Protein AF-A0A3N1T5F9-F1 (afdb_monomer)

Secondary structure (DSSP, 8-state):
-HHHHHHTT-------TT-GGGSTTGGGHHHHHHHHTTT---SSHHHHHHHHHHHHHHHHHTTT-HHHHHHHHHHH--

Radius of gyration: 17.07 Å; Cα contacts (8 Å, |Δi|>4): 21; chains: 1; bounding box: 46×34×36 Å

pLDDT: mean 92.05, std 6.1, range [54.22, 98.0]

Foldseek 3Di:
DVVVCVVVVHDDDDDDPPPCVVPPCPVVVVVLCVQQPPPDDDPDPVSSVVSSVVVVVVCVVCVPPPVVVVVVVVVVVD

Nearest PDB structures (foldseek):
  1w0a-assembly1_A  TM=4.234E-01  e=9.575E+00  Homo sapiens
  8vt9-assembly1_A  TM=2.258E-01  e=7.305E+00  Spirochaeta thermophila

Solvent-accessible surface area (backbone atoms only — not comparable to full-atom values): 4952 Å² total; per-residue (Å²): 108,69,70,59,26,65,76,64,79,49,82,88,84,86,72,66,87,95,42,60,85,76,40,83,66,53,84,50,48,62,60,48,42,56,78,47,49,58,97,58,87,62,95,42,73,68,54,41,50,48,39,46,51,52,50,52,54,52,51,64,75,49,72,77,41,65,67,61,49,51,54,51,55,58,65,73,77,110

Mean predicted aligned error: 5.27 Å

Sequence (78 aa):
MGTWAAAHNVEIAYAPTNSSWLNRIEARFTALRHFTLDGTDHATHKEQGSMICRYIIRRNRHASDSRLRQVVARASVA

Structure (mmCIF, N/CA/C/O backbone):
data_AF-A0A3N1T5F9-F1
#
_entry.id   AF-A0A3N1T5F9-F1
#
loop_
_atom_site.group_PDB
_atom_site.id
_atom_site.type_symbol
_atom_site.la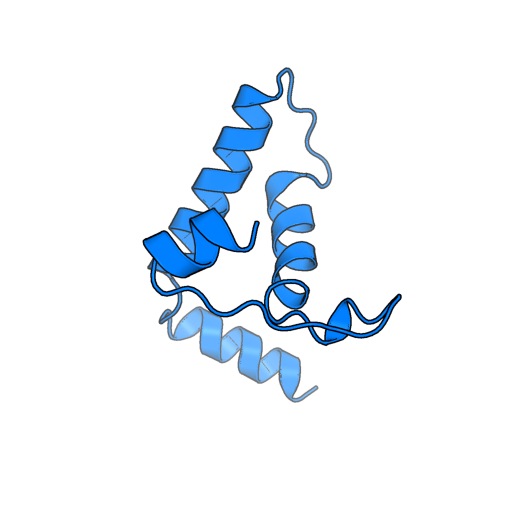bel_atom_id
_atom_site.label_alt_id
_atom_site.label_comp_id
_atom_site.label_asym_id
_atom_site.label_entity_id
_atom_site.label_seq_id
_atom_site.pdbx_PDB_ins_code
_atom_site.Cartn_x
_atom_site.Cartn_y
_atom_site.Cartn_z
_atom_site.occupancy
_atom_site.B_iso_or_equiv
_atom_site.auth_seq_id
_atom_site.auth_comp_id
_atom_site.auth_asym_id
_atom_site.auth_atom_id
_atom_site.pdbx_PDB_model_num
ATOM 1 N N . MET A 1 1 ? 17.888 7.449 -12.804 1.00 75.25 1 MET A N 1
ATOM 2 C CA . MET A 1 1 ? 17.150 6.171 -12.668 1.00 75.25 1 MET A CA 1
ATOM 3 C C . MET A 1 1 ? 17.888 5.005 -13.314 1.00 75.25 1 MET A C 1
ATOM 5 O O . MET A 1 1 ? 18.171 4.063 -12.593 1.00 75.25 1 MET A O 1
ATOM 9 N N . GLY A 1 2 ? 18.285 5.077 -14.594 1.00 87.56 2 GLY A N 1
ATOM 10 C CA . GLY A 1 2 ? 19.003 3.979 -15.272 1.00 87.56 2 GLY A CA 1
ATOM 11 C C . GLY A 1 2 ? 20.290 3.508 -14.574 1.00 87.56 2 GLY A C 1
ATOM 12 O O . GLY A 1 2 ? 20.463 2.315 -14.372 1.00 87.56 2 GLY A O 1
ATOM 13 N N . THR A 1 3 ? 21.143 4.428 -14.110 1.00 94.31 3 THR A N 1
ATOM 14 C CA . THR A 1 3 ? 22.384 4.077 -13.387 1.00 94.31 3 THR A CA 1
ATOM 15 C C . THR A 1 3 ? 22.121 3.319 -12.085 1.00 94.31 3 THR A C 1
ATOM 17 O O . THR A 1 3 ? 22.785 2.331 -11.799 1.00 94.31 3 THR A O 1
ATOM 20 N N . TRP A 1 4 ? 21.128 3.757 -11.305 1.00 95.81 4 TRP A N 1
ATOM 21 C CA . TRP A 1 4 ? 20.726 3.075 -10.073 1.00 95.81 4 TRP A CA 1
ATOM 22 C C . TRP A 1 4 ? 20.135 1.695 -10.384 1.00 95.81 4 TRP A C 1
ATOM 24 O O . TRP A 1 4 ? 20.528 0.706 -9.779 1.00 95.81 4 TRP A O 1
ATOM 34 N N . ALA A 1 5 ? 19.252 1.607 -11.381 1.00 95.62 5 ALA A N 1
ATOM 35 C CA . ALA A 1 5 ? 18.632 0.349 -11.783 1.00 95.62 5 ALA A CA 1
ATOM 36 C C . ALA A 1 5 ? 19.680 -0.690 -12.229 1.00 95.62 5 ALA A C 1
ATOM 38 O O . ALA A 1 5 ? 19.646 -1.831 -11.771 1.00 95.62 5 ALA A O 1
ATOM 39 N N . ALA A 1 6 ? 20.675 -0.264 -13.017 1.00 94.69 6 ALA A N 1
ATOM 40 C CA . ALA A 1 6 ? 21.806 -1.100 -13.417 1.00 94.69 6 ALA A CA 1
ATOM 41 C C . ALA A 1 6 ? 22.653 -1.558 -12.216 1.00 94.69 6 ALA A C 1
ATOM 43 O O . ALA A 1 6 ? 23.010 -2.729 -12.130 1.00 94.69 6 ALA A O 1
ATOM 44 N N . ALA A 1 7 ? 22.926 -0.664 -11.259 1.00 97.62 7 ALA A N 1
ATOM 45 C CA . ALA A 1 7 ? 23.685 -0.997 -10.051 1.00 97.62 7 ALA A CA 1
ATOM 46 C C . ALA A 1 7 ? 22.957 -1.988 -9.119 1.00 97.62 7 ALA A C 1
ATOM 48 O O . ALA A 1 7 ? 23.607 -2.687 -8.345 1.00 97.62 7 ALA A O 1
ATOM 49 N N . HIS A 1 8 ? 21.623 -2.059 -9.189 1.00 96.06 8 HIS A N 1
ATOM 50 C CA . HIS A 1 8 ? 20.791 -2.879 -8.302 1.00 96.06 8 HIS A CA 1
ATOM 51 C C . HIS A 1 8 ? 20.117 -4.077 -8.988 1.00 96.06 8 HIS A C 1
ATOM 53 O O . HIS A 1 8 ? 19.281 -4.727 -8.364 1.00 96.06 8 HIS A O 1
ATOM 59 N N . ASN A 1 9 ? 20.479 -4.393 -10.238 1.00 96.44 9 ASN A N 1
ATOM 60 C CA . ASN A 1 9 ? 19.862 -5.469 -11.025 1.00 96.44 9 ASN A CA 1
ATOM 61 C C . ASN A 1 9 ? 18.325 -5.339 -11.107 1.00 96.44 9 ASN A C 1
ATOM 63 O O . ASN A 1 9 ? 17.581 -6.300 -10.903 1.00 96.44 9 ASN A O 1
ATOM 67 N N . VAL A 1 10 ? 17.849 -4.117 -11.353 1.00 96.25 10 VAL A N 1
ATOM 68 C CA . VAL A 1 10 ? 16.426 -3.792 -11.496 1.00 96.25 10 VAL A CA 1
ATOM 69 C C . VAL A 1 10 ? 16.131 -3.438 -12.949 1.00 96.25 10 VAL A C 1
ATOM 71 O O . VAL A 1 10 ? 16.812 -2.605 -13.543 1.00 96.25 10 VAL A O 1
ATOM 74 N N . GLU A 1 11 ? 15.069 -4.015 -13.503 1.00 94.94 11 GLU A N 1
ATOM 75 C CA . GLU A 1 11 ? 14.514 -3.626 -14.799 1.00 94.94 11 GLU A CA 1
ATOM 76 C C . GLU A 1 11 ? 13.329 -2.669 -14.606 1.00 94.94 11 GLU A C 1
ATOM 78 O O . GLU A 1 11 ? 12.476 -2.874 -13.739 1.00 94.94 11 GLU A O 1
ATOM 83 N N . ILE A 1 12 ? 13.268 -1.606 -15.413 1.00 91.81 12 ILE A N 1
ATOM 84 C CA . ILE A 1 12 ? 12.157 -0.650 -15.386 1.00 91.81 12 ILE A CA 1
ATOM 85 C C . ILE A 1 12 ? 11.069 -1.136 -16.345 1.00 91.81 12 ILE A C 1
ATOM 87 O O . ILE A 1 12 ? 11.242 -1.090 -17.560 1.00 91.81 12 ILE A O 1
ATOM 91 N N . ALA A 1 13 ? 9.927 -1.544 -15.794 1.00 91.12 13 ALA A N 1
ATOM 92 C CA . ALA A 1 13 ? 8.733 -1.858 -16.570 1.00 91.12 13 ALA A CA 1
ATOM 93 C C . ALA A 1 13 ? 7.908 -0.58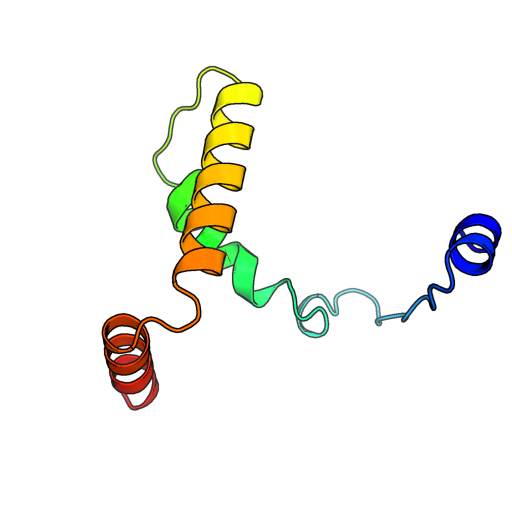7 -16.823 1.00 91.12 13 ALA A C 1
ATOM 95 O O . ALA A 1 13 ? 7.433 0.056 -15.884 1.00 91.12 13 ALA A O 1
ATOM 96 N N . TYR A 1 14 ? 7.725 -0.229 -18.094 1.00 90.56 14 TYR A N 1
ATOM 97 C CA . TYR A 1 14 ? 6.924 0.927 -18.493 1.00 90.56 14 TYR A CA 1
ATOM 98 C C . TYR A 1 14 ? 5.445 0.548 -18.619 1.00 90.56 14 TYR A C 1
ATOM 100 O O . TYR A 1 14 ? 5.105 -0.472 -19.215 1.00 90.56 14 TYR A O 1
ATOM 108 N N . ALA A 1 15 ? 4.564 1.395 -18.086 1.00 90.31 15 ALA A N 1
ATOM 109 C CA . ALA A 1 15 ? 3.118 1.296 -18.260 1.00 90.31 15 ALA A CA 1
ATOM 110 C C . ALA A 1 15 ? 2.609 2.499 -19.078 1.00 90.31 15 ALA A C 1
ATOM 112 O O . ALA A 1 15 ? 3.178 3.589 -18.954 1.00 90.31 15 ALA A O 1
ATOM 113 N N . PRO A 1 16 ? 1.551 2.344 -19.896 1.00 95.00 16 PRO A N 1
ATOM 114 C CA . PRO A 1 16 ? 0.937 3.470 -20.591 1.00 95.00 16 PRO A CA 1
ATOM 115 C C . PRO A 1 16 ? 0.395 4.523 -19.613 1.00 95.00 16 PRO A C 1
ATOM 117 O O . PRO A 1 16 ? 0.031 4.223 -18.471 1.00 95.00 16 PRO A O 1
ATOM 120 N N . THR A 1 17 ? 0.293 5.769 -20.075 1.00 94.25 17 THR A N 1
ATOM 121 C CA . THR A 1 17 ? -0.294 6.869 -19.298 1.00 94.25 17 THR A CA 1
ATOM 122 C C . THR A 1 17 ? -1.716 6.520 -18.848 1.00 94.25 17 THR A C 1
ATOM 124 O O . THR A 1 17 ? -2.466 5.878 -19.581 1.00 94.25 17 THR A O 1
ATOM 127 N N . ASN A 1 18 ? -2.089 6.932 -17.631 1.00 91.88 18 ASN A N 1
ATOM 128 C CA . ASN A 1 18 ? -3.399 6.661 -17.017 1.00 91.88 18 ASN A CA 1
ATOM 129 C C . ASN A 1 18 ? -3.752 5.165 -16.871 1.00 91.88 18 ASN A C 1
ATOM 131 O O . ASN A 1 18 ? -4.922 4.814 -16.760 1.00 91.88 18 ASN A O 1
ATOM 135 N N . SER A 1 19 ? -2.756 4.274 -16.842 1.00 93.69 19 SER A N 1
ATOM 136 C CA . SER A 1 19 ? -2.961 2.826 -16.677 1.00 93.69 19 SER A CA 1
ATOM 137 C C . SER A 1 19 ? -2.563 2.340 -15.284 1.00 93.69 19 SER A C 1
ATOM 139 O O . SER A 1 19 ? -1.806 1.379 -15.144 1.00 93.69 19 SER A O 1
ATOM 141 N N . SER A 1 20 ? -3.0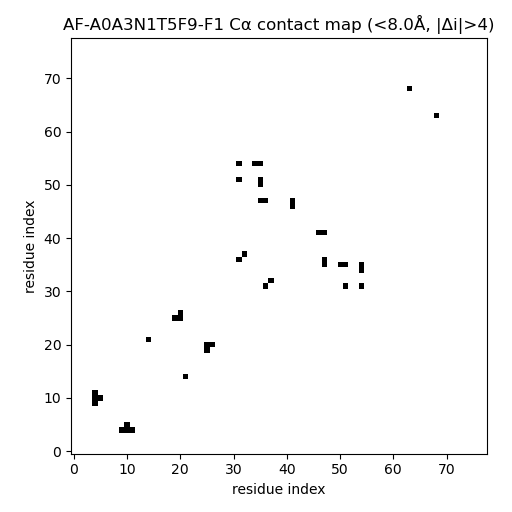52 3.014 -14.239 1.00 89.69 20 SER A N 1
ATOM 142 C CA . SER A 1 20 ? -2.744 2.649 -12.849 1.00 89.69 20 SER A CA 1
ATOM 143 C C . SER A 1 20 ? -3.129 1.200 -12.533 1.00 89.69 20 SER A C 1
ATOM 145 O O . SER A 1 20 ? -2.363 0.522 -11.853 1.00 89.69 20 SER A O 1
ATOM 147 N N . TRP A 1 21 ? -4.210 0.700 -13.145 1.00 89.94 21 TRP A N 1
ATOM 148 C CA . TRP A 1 21 ? -4.750 -0.660 -12.982 1.00 89.94 21 TRP A CA 1
ATOM 149 C C . TRP A 1 21 ? -3.794 -1.778 -13.407 1.00 89.94 21 TRP A C 1
ATOM 151 O O . TRP A 1 21 ? -3.924 -2.912 -12.942 1.00 89.94 21 TRP A O 1
ATOM 161 N N . LEU A 1 22 ? -2.798 -1.475 -14.246 1.00 91.88 22 LEU A N 1
ATOM 162 C CA . LEU A 1 22 ? -1.724 -2.415 -14.579 1.00 91.88 22 LEU A CA 1
ATOM 163 C C . LEU A 1 22 ? -0.707 -2.563 -13.439 1.00 91.88 22 LEU A C 1
ATOM 165 O O . LEU A 1 22 ? 0.030 -3.552 -13.380 1.00 91.88 22 LEU A O 1
ATOM 169 N N . ASN A 1 23 ? -0.661 -1.609 -12.508 1.00 90.31 23 ASN A N 1
ATOM 170 C CA . ASN A 1 23 ? 0.194 -1.693 -11.341 1.00 90.31 23 ASN A CA 1
ATOM 171 C C . ASN A 1 23 ? -0.427 -2.625 -10.295 1.00 90.31 23 ASN A C 1
ATOM 173 O O . ASN A 1 23 ? -1.389 -2.292 -9.605 1.00 90.31 23 ASN A O 1
ATOM 177 N N . ARG A 1 24 ? 0.197 -3.791 -10.103 1.00 88.06 24 ARG A N 1
ATOM 178 C CA . ARG A 1 24 ? -0.262 -4.829 -9.163 1.00 88.06 24 ARG A CA 1
ATOM 179 C C . ARG A 1 24 ? -0.433 -4.343 -7.719 1.00 88.06 24 ARG A C 1
ATOM 181 O O . ARG A 1 24 ? -1.154 -4.982 -6.953 1.00 88.06 24 ARG A O 1
ATOM 188 N N . ILE A 1 25 ? 0.231 -3.256 -7.314 1.00 91.50 25 ILE A N 1
ATOM 189 C CA . ILE A 1 25 ? 0.088 -2.718 -5.953 1.00 91.50 25 ILE A CA 1
ATOM 190 C C . ILE A 1 25 ? -1.191 -1.891 -5.774 1.00 91.50 25 ILE A C 1
ATOM 192 O O . ILE A 1 25 ? -1.646 -1.748 -4.641 1.00 91.50 25 ILE A O 1
ATOM 196 N N . GLU A 1 26 ? -1.789 -1.378 -6.855 1.00 93.12 26 GLU A N 1
A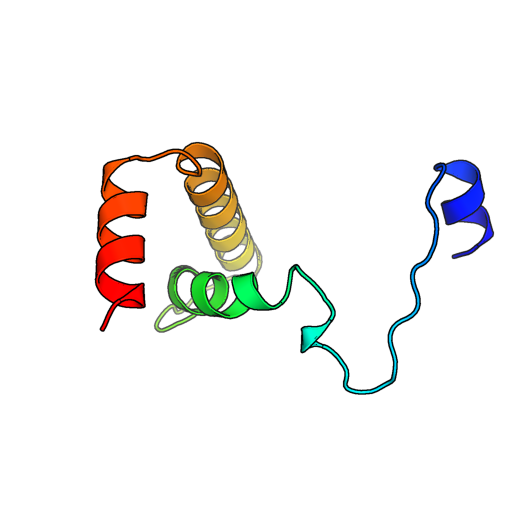TOM 197 C CA . GLU A 1 26 ? -2.901 -0.424 -6.780 1.00 93.12 26 GLU A CA 1
ATOM 198 C C . GLU A 1 26 ? -4.115 -1.018 -6.060 1.00 93.12 26 GLU A C 1
ATOM 200 O O . GLU A 1 26 ? -4.664 -0.396 -5.150 1.00 93.12 26 GLU A O 1
ATOM 205 N N . ALA A 1 27 ? -4.453 -2.279 -6.351 1.00 89.44 27 ALA A N 1
ATOM 206 C CA . ALA A 1 27 ? -5.549 -3.003 -5.702 1.00 89.44 27 ALA A CA 1
ATOM 207 C C . ALA A 1 27 ? -5.414 -3.094 -4.166 1.00 89.44 27 ALA A C 1
ATOM 209 O O . ALA A 1 27 ? -6.352 -3.484 -3.468 1.00 89.44 27 ALA A O 1
ATOM 210 N N . ARG A 1 28 ? -4.241 -2.775 -3.599 1.00 91.62 28 ARG A N 1
ATOM 211 C CA . ARG A 1 28 ? -4.014 -2.767 -2.148 1.00 91.62 28 ARG A CA 1
ATOM 212 C C . ARG A 1 28 ? -4.294 -1.417 -1.498 1.00 91.62 28 ARG A C 1
ATOM 214 O O . ARG A 1 28 ? -4.505 -1.401 -0.283 1.00 91.62 28 ARG A O 1
ATOM 221 N N . PHE A 1 29 ? -4.330 -0.326 -2.260 1.00 93.12 29 PHE A N 1
ATOM 222 C CA . PHE A 1 29 ? -4.511 1.014 -1.706 1.00 93.12 29 PHE A CA 1
ATOM 223 C C . PHE A 1 29 ? -5.909 1.244 -1.138 1.00 93.12 29 PHE A C 1
ATOM 225 O O . PHE A 1 29 ? -6.017 1.907 -0.112 1.00 93.12 29 PHE A O 1
ATOM 232 N N . THR A 1 30 ? -6.952 0.624 -1.696 1.00 92.62 30 THR A N 1
ATOM 233 C CA . THR A 1 30 ? -8.319 0.734 -1.155 1.00 92.62 30 THR A CA 1
ATOM 234 C C . THR A 1 30 ? -8.396 0.262 0.294 1.00 92.62 30 THR A C 1
ATOM 236 O O . THR A 1 30 ? -8.845 1.000 1.168 1.00 92.62 30 THR A O 1
ATOM 239 N N . ALA A 1 31 ? -7.903 -0.947 0.574 1.00 92.94 31 ALA A N 1
ATOM 240 C CA . ALA A 1 31 ? -7.906 -1.488 1.930 1.00 92.94 31 ALA A CA 1
ATOM 241 C C . ALA A 1 31 ? -6.967 -0.705 2.860 1.00 92.94 31 ALA A C 1
ATOM 243 O O . ALA A 1 31 ? -7.311 -0.465 4.011 1.00 92.94 31 ALA A O 1
ATOM 244 N N . LEU A 1 32 ? -5.797 -0.279 2.366 1.00 95.56 32 LEU A N 1
ATOM 245 C CA . LEU A 1 32 ? -4.869 0.538 3.150 1.00 95.56 32 LEU A CA 1
ATOM 246 C C . LEU A 1 32 ? -5.531 1.846 3.594 1.00 95.56 32 LEU A C 1
ATOM 248 O O . LEU A 1 32 ? -5.570 2.118 4.787 1.00 95.56 32 LEU A O 1
ATOM 252 N N . ARG A 1 33 ? -6.119 2.599 2.655 1.00 95.50 33 ARG A N 1
ATOM 253 C CA . ARG A 1 33 ? -6.840 3.844 2.945 1.00 95.50 33 ARG A CA 1
ATOM 254 C C . ARG A 1 33 ? -7.926 3.615 3.991 1.00 95.50 33 ARG A C 1
ATOM 256 O O . ARG A 1 33 ? -7.953 4.317 4.996 1.00 95.50 33 ARG A O 1
ATOM 263 N N . HIS A 1 34 ? -8.744 2.584 3.797 1.00 94.69 34 HIS A N 1
ATOM 264 C CA . HIS A 1 34 ? -9.839 2.279 4.708 1.00 94.69 34 HIS A CA 1
ATOM 265 C C . HIS A 1 34 ? -9.377 2.015 6.147 1.00 94.69 34 HIS A C 1
ATOM 267 O O . HIS A 1 34 ? -9.972 2.520 7.089 1.00 94.69 34 HIS A O 1
ATOM 273 N N . PHE A 1 35 ? -8.299 1.250 6.338 1.00 94.06 35 PHE A N 1
ATOM 274 C CA . PHE A 1 35 ? -7.853 0.874 7.683 1.00 94.06 35 PHE A CA 1
ATOM 275 C C . PHE A 1 35 ? -6.926 1.884 8.355 1.00 94.06 35 PHE A C 1
ATOM 277 O O . PHE A 1 35 ? -6.714 1.789 9.565 1.00 94.06 35 PHE A O 1
ATOM 284 N N . THR A 1 36 ? -6.311 2.793 7.598 1.00 96.25 36 THR A N 1
ATOM 285 C CA . THR A 1 36 ? -5.265 3.667 8.147 1.00 96.25 36 THR A CA 1
ATOM 286 C C . THR A 1 36 ? -5.568 5.149 8.023 1.00 96.25 36 THR A C 1
ATOM 288 O O . THR A 1 36 ? -4.888 5.922 8.688 1.00 96.25 36 THR A O 1
ATOM 291 N N . LEU A 1 37 ? -6.509 5.553 7.165 1.00 92.56 37 LEU A N 1
ATOM 292 C CA . LEU A 1 37 ? -6.786 6.960 6.847 1.00 92.56 37 LEU A CA 1
ATOM 293 C C . LEU A 1 37 ? -8.262 7.338 7.031 1.00 92.56 37 LEU A C 1
ATOM 295 O O . LEU A 1 37 ? -8.554 8.468 7.416 1.00 92.56 37 LEU A O 1
ATOM 299 N N . ASP A 1 38 ? -9.192 6.427 6.743 1.00 94.75 38 ASP A N 1
ATOM 300 C CA . ASP A 1 38 ? -10.621 6.739 6.817 1.00 94.75 38 ASP A CA 1
ATOM 301 C C . ASP A 1 38 ? -11.068 6.942 8.269 1.00 94.75 38 ASP A C 1
ATOM 303 O O . ASP A 1 38 ? -10.895 6.070 9.117 1.00 94.75 38 ASP A O 1
ATOM 307 N N . GLY A 1 39 ? -11.669 8.103 8.548 1.00 88.25 39 GLY A N 1
ATOM 308 C CA . GLY A 1 39 ? -12.220 8.429 9.867 1.00 88.25 39 GLY A CA 1
ATOM 309 C C . GLY A 1 39 ? -11.174 8.633 10.968 1.00 88.25 39 GLY A C 1
ATOM 310 O O . GLY A 1 39 ? -11.538 8.666 12.141 1.00 88.25 39 GLY A O 1
ATOM 311 N N . THR A 1 40 ? -9.892 8.759 10.615 1.00 90.06 40 THR A N 1
ATOM 312 C CA . THR A 1 40 ? -8.801 8.981 11.571 1.00 90.06 40 THR A CA 1
ATOM 313 C C . THR A 1 40 ? -8.307 10.421 11.524 1.00 90.06 40 THR A C 1
ATOM 315 O O . THR A 1 40 ? -7.991 10.915 10.443 1.00 90.06 40 THR A O 1
ATOM 318 N N . ASP A 1 41 ? -8.163 11.053 12.687 1.00 93.25 41 ASP A N 1
ATOM 319 C CA . ASP A 1 41 ? -7.544 12.372 12.845 1.00 93.25 41 ASP A CA 1
ATOM 320 C C . ASP A 1 41 ? -6.136 12.215 13.440 1.00 93.25 41 ASP A C 1
ATOM 322 O O . ASP A 1 41 ? -5.934 12.296 14.651 1.00 93.25 41 ASP A O 1
ATOM 326 N N . HIS A 1 42 ? -5.163 11.862 12.593 1.00 93.81 42 HIS A N 1
ATOM 327 C CA . HIS A 1 42 ? -3.773 11.711 13.035 1.00 93.81 42 HIS A CA 1
ATOM 328 C C . HIS A 1 42 ? -3.181 13.086 13.324 1.00 93.81 42 HIS A C 1
ATOM 330 O O . HIS A 1 42 ? -3.057 13.909 12.418 1.00 93.81 42 HIS A O 1
ATOM 336 N N . ALA A 1 43 ? -2.705 13.302 14.547 1.00 95.44 43 ALA A N 1
ATOM 337 C CA . ALA A 1 43 ? -2.146 14.591 14.945 1.00 95.44 43 ALA A CA 1
ATOM 338 C C . ALA A 1 43 ? -0.800 14.885 14.256 1.00 95.44 43 ALA A C 1
ATOM 340 O O . ALA A 1 43 ? -0.348 16.029 14.207 1.00 95.44 43 ALA A O 1
ATOM 341 N N . THR A 1 44 ? -0.121 13.849 13.742 1.00 97.19 44 THR A N 1
ATOM 342 C CA . THR A 1 44 ? 1.176 13.983 13.066 1.00 97.19 44 THR A CA 1
ATOM 343 C C . THR A 1 44 ? 1.345 13.001 11.906 1.00 97.19 44 THR A C 1
ATOM 345 O O . THR A 1 44 ? 0.850 11.873 11.930 1.00 97.19 44 THR A O 1
ATOM 348 N N . HIS A 1 45 ? 2.184 13.362 10.930 1.00 95.38 45 HIS A N 1
ATOM 349 C CA . HIS A 1 45 ? 2.591 12.436 9.864 1.00 95.38 45 HIS A CA 1
ATOM 350 C C . HIS A 1 45 ? 3.307 11.181 10.385 1.00 95.38 45 HIS A C 1
ATOM 352 O O . HIS A 1 45 ? 3.227 10.119 9.769 1.00 95.38 45 HIS A O 1
ATOM 358 N N . LYS A 1 46 ? 3.993 11.271 11.532 1.00 98.00 46 LYS A N 1
ATOM 359 C CA . LYS A 1 46 ? 4.646 10.115 12.163 1.00 98.00 46 LYS A CA 1
ATOM 360 C C . LYS A 1 46 ? 3.617 9.095 12.651 1.00 98.00 46 LYS A C 1
ATOM 362 O O . LYS A 1 46 ? 3.816 7.892 12.486 1.00 98.00 46 LYS A O 1
ATOM 367 N N . GLU A 1 47 ? 2.523 9.571 13.233 1.00 97.12 47 GLU A N 1
ATOM 368 C CA . GLU A 1 47 ? 1.415 8.731 13.681 1.00 97.12 47 GLU A CA 1
ATOM 369 C C . GLU A 1 47 ? 0.722 8.045 12.499 1.00 97.12 47 GLU A C 1
ATOM 371 O O . GLU A 1 47 ? 0.591 6.817 12.489 1.00 97.12 47 GLU A O 1
ATOM 376 N N . GLN A 1 48 ? 0.409 8.811 11.450 1.00 97.06 48 GLN A N 1
ATOM 377 C CA . GLN A 1 48 ? -0.141 8.281 10.202 1.00 97.06 48 GLN A CA 1
ATOM 378 C C . GLN A 1 48 ? 0.776 7.204 9.592 1.00 97.06 48 GLN A C 1
ATOM 380 O O . GLN A 1 48 ? 0.328 6.102 9.268 1.00 97.06 48 GLN A O 1
ATOM 385 N N . GLY A 1 49 ? 2.082 7.475 9.494 1.00 97.50 49 GLY A N 1
ATOM 386 C CA . GLY A 1 49 ? 3.070 6.511 9.002 1.00 97.50 49 GLY A CA 1
ATOM 387 C C . GLY A 1 49 ? 3.141 5.239 9.856 1.00 97.50 49 GLY A 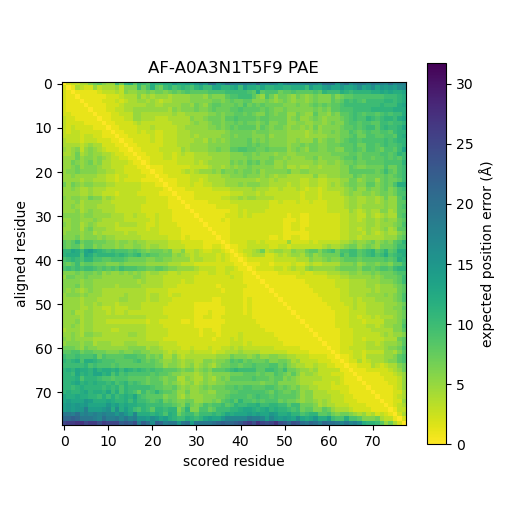C 1
ATOM 388 O O . GLY A 1 49 ? 3.215 4.132 9.322 1.00 97.50 49 GLY A O 1
ATOM 389 N N . SER A 1 50 ? 3.035 5.368 11.181 1.00 97.56 50 SER A N 1
ATOM 390 C CA . SER A 1 50 ? 2.981 4.225 12.101 1.00 97.56 50 SER A CA 1
ATOM 391 C C . SER A 1 50 ? 1.742 3.352 11.869 1.00 97.56 50 SER A C 1
ATOM 393 O O . SER A 1 50 ? 1.844 2.122 11.880 1.00 97.56 50 SER A O 1
ATOM 395 N N . MET A 1 51 ? 0.576 3.952 11.608 1.00 97.62 51 MET A N 1
ATOM 396 C CA . MET A 1 51 ? -0.646 3.213 11.263 1.00 97.62 51 MET A CA 1
ATOM 397 C C . MET A 1 51 ? -0.501 2.436 9.953 1.00 97.62 51 MET A C 1
ATOM 399 O O . MET A 1 51 ? -0.834 1.249 9.903 1.00 97.62 51 MET A O 1
ATOM 403 N N . ILE A 1 52 ? 0.075 3.067 8.926 1.00 97.12 52 ILE A N 1
ATOM 404 C CA . ILE A 1 52 ? 0.379 2.425 7.639 1.00 97.12 52 ILE A CA 1
ATOM 405 C C . ILE A 1 52 ? 1.303 1.216 7.840 1.00 97.12 52 ILE A C 1
ATOM 407 O O . ILE A 1 52 ? 0.990 0.110 7.390 1.00 97.12 52 ILE A O 1
ATOM 411 N N . CYS A 1 53 ? 2.405 1.386 8.573 1.00 97.69 53 CYS A N 1
ATOM 412 C CA . CYS A 1 53 ? 3.343 0.303 8.866 1.00 97.69 53 CYS A CA 1
ATOM 413 C C . CYS A 1 53 ? 2.682 -0.841 9.649 1.00 97.69 53 CYS A C 1
ATOM 415 O O . CYS A 1 53 ? 2.851 -2.009 9.290 1.00 97.69 53 CYS A O 1
ATOM 417 N N . ARG A 1 54 ? 1.880 -0.530 10.679 1.00 97.31 54 ARG A N 1
ATOM 418 C CA . ARG A 1 54 ? 1.136 -1.537 11.454 1.00 97.31 54 ARG A CA 1
ATOM 419 C C . ARG A 1 54 ? 0.188 -2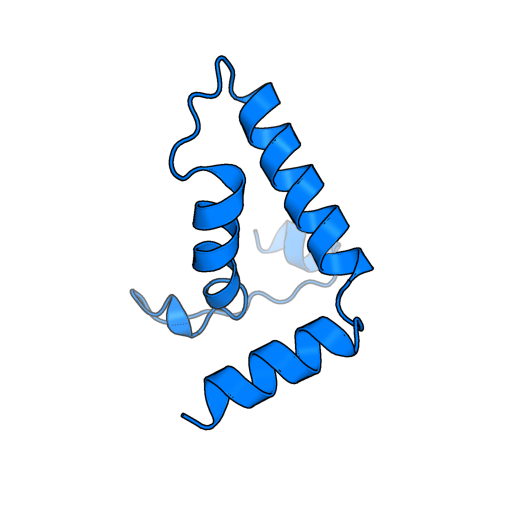.347 10.576 1.00 97.31 54 ARG A C 1
ATOM 421 O O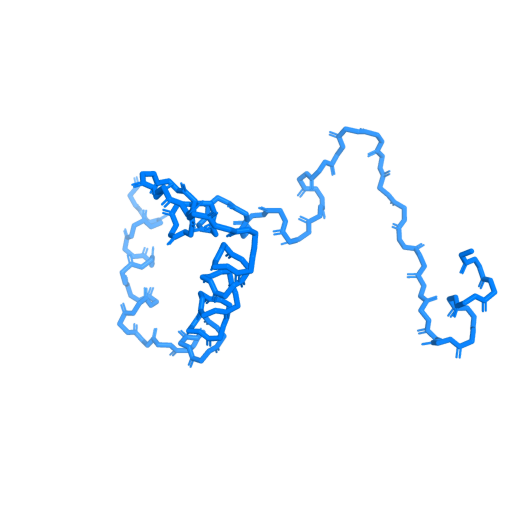 . ARG A 1 54 ? 0.165 -3.576 10.688 1.00 97.31 54 ARG A O 1
ATOM 428 N N . TYR A 1 55 ? -0.548 -1.689 9.681 1.00 96.31 55 TYR A N 1
ATOM 429 C CA . TYR A 1 55 ? -1.427 -2.368 8.731 1.00 96.31 55 TYR A CA 1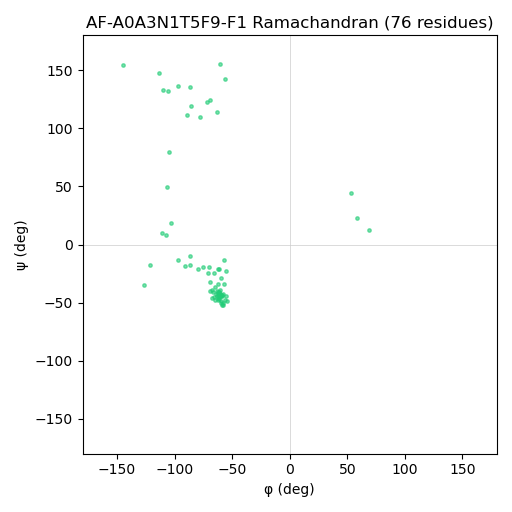
ATOM 430 C C . TYR A 1 55 ? -0.646 -3.300 7.796 1.00 96.31 55 TYR A C 1
ATOM 432 O O . TYR A 1 55 ? -1.025 -4.462 7.647 1.00 96.31 55 TYR A O 1
ATOM 440 N N . ILE A 1 56 ? 0.468 -2.845 7.214 1.00 96.00 56 ILE A N 1
ATOM 441 C CA . ILE A 1 56 ? 1.293 -3.670 6.316 1.00 96.00 56 ILE A CA 1
ATOM 442 C C . ILE A 1 56 ? 1.844 -4.896 7.055 1.00 96.00 56 ILE A C 1
ATOM 444 O O . ILE A 1 56 ? 1.734 -6.014 6.547 1.00 96.00 56 ILE A O 1
ATOM 448 N N . ILE A 1 57 ? 2.371 -4.716 8.271 1.00 97.12 57 ILE A N 1
ATOM 449 C CA . ILE A 1 57 ? 2.884 -5.814 9.106 1.00 97.12 57 ILE A CA 1
ATOM 450 C C . ILE A 1 57 ? 1.777 -6.830 9.397 1.00 97.12 57 ILE A C 1
ATOM 452 O O . ILE A 1 57 ? 1.973 -8.031 9.197 1.00 97.12 57 ILE A O 1
ATOM 456 N N . ARG A 1 58 ? 0.596 -6.366 9.827 1.00 95.19 58 ARG A N 1
ATOM 457 C CA . ARG A 1 58 ? -0.562 -7.232 10.084 1.00 95.19 58 ARG A CA 1
ATOM 458 C C . ARG A 1 58 ? -0.981 -7.977 8.816 1.00 95.19 58 ARG A C 1
ATOM 460 O O . ARG A 1 58 ? -1.128 -9.195 8.854 1.00 95.19 58 ARG A O 1
ATOM 467 N N . ARG A 1 59 ? -1.151 -7.275 7.694 1.00 93.50 59 ARG A N 1
ATOM 468 C CA . ARG A 1 59 ? -1.577 -7.862 6.416 1.00 93.50 59 ARG A CA 1
ATOM 469 C C . ARG A 1 59 ? -0.596 -8.934 5.939 1.00 93.50 59 ARG A C 1
ATOM 471 O O . ARG A 1 59 ? -1.035 -10.001 5.525 1.00 93.50 59 ARG A O 1
ATOM 478 N N . ASN A 1 60 ? 0.707 -8.674 6.025 1.00 93.06 60 ASN A N 1
ATOM 479 C CA . ASN A 1 60 ? 1.730 -9.628 5.598 1.00 93.06 60 ASN A CA 1
ATOM 480 C C . ASN A 1 60 ? 1.797 -10.845 6.531 1.00 93.06 60 ASN A C 1
ATOM 482 O O . ASN A 1 60 ? 1.877 -11.971 6.051 1.00 93.06 60 ASN A O 1
ATOM 486 N N . ARG A 1 61 ? 1.677 -10.641 7.851 1.00 94.88 61 ARG A N 1
ATOM 487 C CA . ARG A 1 61 ? 1.631 -11.735 8.837 1.00 94.88 61 ARG A CA 1
ATOM 488 C C . ARG A 1 61 ? 0.420 -12.654 8.646 1.00 94.88 61 ARG A C 1
ATOM 490 O O . ARG A 1 61 ? 0.528 -13.848 8.885 1.00 94.88 61 ARG A O 1
ATOM 497 N N . HIS A 1 62 ? -0.715 -12.108 8.210 1.00 91.12 62 HIS A N 1
ATOM 498 C CA . HIS A 1 62 ? -1.973 -12.845 8.034 1.00 91.12 62 HIS A CA 1
ATOM 499 C C . HIS A 1 62 ? -2.299 -13.176 6.566 1.00 91.12 62 HIS A C 1
ATOM 501 O O . HIS A 1 62 ? -3.438 -13.504 6.245 1.00 91.12 62 HIS A O 1
ATOM 507 N N . ALA A 1 63 ? -1.322 -13.132 5.654 1.00 87.56 63 ALA A N 1
ATOM 508 C CA . ALA A 1 63 ? -1.547 -13.419 4.231 1.00 87.56 63 ALA A CA 1
ATOM 509 C C . ALA A 1 63 ? -2.024 -14.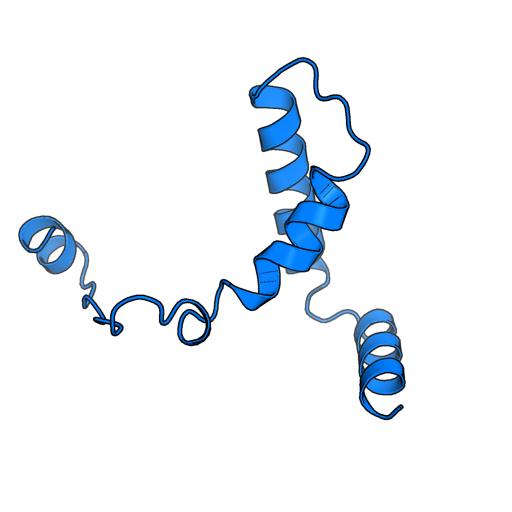866 3.953 1.00 87.56 63 ALA A C 1
ATOM 511 O O . ALA A 1 63 ? -2.619 -15.155 2.907 1.00 87.56 63 ALA A O 1
ATOM 512 N N . SER A 1 64 ? -1.767 -15.785 4.886 1.00 90.12 64 SER A N 1
ATOM 513 C CA . SER A 1 64 ? -2.155 -17.200 4.835 1.00 90.12 64 SER A CA 1
ATOM 514 C C . SER A 1 64 ? -3.291 -17.586 5.780 1.00 90.12 64 SER A C 1
ATOM 516 O O . SER A 1 64 ? -3.616 -18.765 5.883 1.00 90.12 64 SER A O 1
ATOM 518 N N . ASP A 1 65 ? -3.925 -16.612 6.430 1.00 92.75 65 ASP A N 1
ATOM 519 C CA . ASP A 1 65 ? -5.000 -16.855 7.390 1.00 92.75 65 ASP A CA 1
ATOM 520 C C . ASP A 1 65 ? -6.212 -17.519 6.707 1.00 92.75 65 ASP A C 1
ATOM 522 O O . ASP A 1 65 ? -6.854 -16.946 5.818 1.00 92.75 65 ASP A O 1
ATOM 526 N N . SER A 1 66 ? -6.498 -18.764 7.096 1.00 90.88 66 SER A N 1
ATOM 527 C CA . SER A 1 66 ? -7.509 -19.614 6.459 1.00 90.88 66 SER A CA 1
ATOM 528 C C . SER A 1 66 ? -8.922 -19.060 6.625 1.00 90.88 66 SER A C 1
ATOM 530 O O . SER A 1 66 ? -9.714 -19.111 5.684 1.00 90.88 66 SER A O 1
ATOM 532 N N . ARG A 1 67 ? -9.224 -18.457 7.780 1.00 91.56 67 ARG A N 1
ATOM 533 C CA . ARG A 1 67 ? -10.529 -17.849 8.056 1.00 91.56 67 ARG A CA 1
ATOM 534 C C . ARG A 1 67 ? -10.746 -16.621 7.181 1.00 91.56 67 ARG A C 1
ATOM 536 O O . ARG A 1 67 ? -11.808 -16.482 6.579 1.00 91.56 67 ARG A O 1
ATOM 543 N N . LEU A 1 68 ? -9.741 -15.749 7.072 1.00 85.88 68 LEU A N 1
ATOM 544 C CA . LEU A 1 68 ? -9.827 -14.573 6.199 1.00 85.88 68 LEU A CA 1
ATOM 545 C C . LEU A 1 68 ? -10.003 -14.978 4.731 1.00 85.88 68 LEU A C 1
ATOM 547 O O . LEU A 1 68 ? -10.833 -14.397 4.035 1.00 85.88 68 LEU A O 1
ATOM 551 N N . ARG A 1 69 ? -9.288 -16.010 4.272 1.00 87.88 69 ARG A N 1
ATOM 552 C CA . ARG A 1 69 ? -9.439 -16.538 2.907 1.00 87.88 69 ARG A CA 1
ATOM 553 C C . ARG A 1 69 ? -10.843 -17.071 2.634 1.00 87.88 69 ARG A C 1
ATOM 555 O O . ARG A 1 69 ? -11.377 -16.794 1.568 1.00 87.88 69 ARG A O 1
ATOM 562 N N . GLN A 1 70 ? -11.453 -17.778 3.585 1.00 91.94 70 GLN A N 1
ATOM 563 C CA . GLN A 1 70 ? -12.830 -18.263 3.447 1.00 91.94 70 GLN A CA 1
ATOM 564 C C . GLN A 1 70 ? -13.841 -17.115 3.354 1.00 91.94 70 GLN A C 1
ATOM 566 O O . GLN A 1 70 ? -14.738 -17.158 2.516 1.00 91.94 70 GLN A O 1
ATOM 571 N N . VAL A 1 71 ? -13.684 -16.073 4.178 1.00 88.62 71 VAL A N 1
ATOM 572 C CA . VAL A 1 71 ? -14.556 -14.887 4.126 1.00 88.62 71 VAL A CA 1
ATOM 573 C C . VAL A 1 71 ? -14.436 -14.182 2.776 1.00 88.62 71 VAL A C 1
ATOM 575 O O . VAL A 1 71 ? -15.454 -13.871 2.165 1.00 88.62 71 VAL A O 1
ATOM 578 N N . VAL A 1 72 ? -13.209 -13.976 2.287 1.00 85.81 72 VAL A N 1
ATOM 579 C CA . VAL A 1 72 ? -12.973 -13.362 0.972 1.00 85.81 72 VAL A CA 1
ATOM 580 C C . VAL A 1 72 ? -13.570 -14.219 -0.141 1.00 85.81 72 VAL A C 1
ATOM 582 O O . VAL A 1 72 ? -14.317 -13.697 -0.958 1.00 85.81 72 VAL A O 1
ATOM 585 N N . ALA A 1 73 ? -13.317 -15.531 -0.137 1.00 88.31 73 ALA A N 1
ATOM 586 C CA . ALA A 1 73 ? -13.863 -16.443 -1.139 1.00 88.31 73 ALA A CA 1
ATOM 587 C C . ALA A 1 73 ? -15.398 -16.408 -1.173 1.00 88.31 73 ALA A C 1
ATOM 589 O O . ALA A 1 73 ? -15.980 -16.337 -2.248 1.00 88.31 73 ALA A O 1
ATOM 590 N N . ARG A 1 74 ? -16.058 -16.381 -0.006 1.00 90.81 74 ARG A N 1
ATOM 591 C CA . ARG A 1 74 ? -17.519 -16.253 0.076 1.00 90.81 74 ARG A CA 1
ATOM 592 C C . ARG A 1 74 ? -18.023 -14.932 -0.508 1.00 90.81 74 ARG A C 1
ATOM 594 O O . ARG A 1 74 ? -19.044 -14.934 -1.182 1.00 90.81 74 ARG A O 1
ATOM 601 N N . ALA A 1 75 ? -17.331 -13.827 -0.245 1.00 86.56 75 ALA A N 1
ATOM 602 C CA . ALA A 1 75 ? -17.700 -12.515 -0.773 1.00 86.56 75 ALA A CA 1
ATOM 603 C C . ALA A 1 75 ? -17.459 -12.382 -2.287 1.00 86.56 75 ALA A C 1
ATOM 605 O O . ALA A 1 75 ? -18.096 -11.554 -2.917 1.00 86.56 75 ALA A O 1
ATOM 606 N N . SER A 1 76 ? -16.549 -13.172 -2.867 1.00 80.00 76 SER A N 1
ATOM 607 C CA . SER A 1 76 ? -16.226 -13.133 -4.302 1.00 80.00 76 SER A CA 1
ATOM 608 C C . SER A 1 76 ? -17.127 -14.004 -5.187 1.00 80.00 76 SER A C 1
ATOM 610 O O . SER A 1 76 ? -17.003 -13.934 -6.404 1.00 80.00 76 SER A O 1
ATOM 612 N N . VAL A 1 77 ? -17.974 -14.855 -4.599 1.00 78.94 77 VAL A N 1
ATOM 613 C CA . VAL A 1 77 ? -18.913 -15.740 -5.324 1.00 78.94 77 VAL A CA 1
ATOM 614 C C . VAL A 1 77 ? -20.325 -15.133 -5.413 1.00 78.94 77 VAL A C 1
ATOM 616 O O . VAL A 1 77 ? -21.146 -15.624 -6.183 1.00 78.94 77 VAL A O 1
ATOM 619 N N . ALA A 1 78 ? -20.603 -14.082 -4.636 1.00 54.22 78 ALA A N 1
ATOM 620 C CA . ALA A 1 78 ? -21.847 -13.309 -4.677 1.00 54.22 78 ALA A CA 1
ATOM 621 C C . ALA A 1 78 ? -21.725 -12.133 -5.653 1.00 54.22 78 ALA A C 1
ATOM 623 O O . ALA A 1 78 ? -22.750 -11.815 -6.294 1.00 54.22 78 ALA A O 1
#